Protein AF-A0A6L6B7P0-F1 (afdb_monomer)

Foldseek 3Di:
DDDPDDDDDDDDCPDPVVVVVVVLVVCLLVLNQPSVHDVRSVVSNVPSVVNCCVPVVVVCVVVVVVVCVVCVVDPDDDD

Secondary stru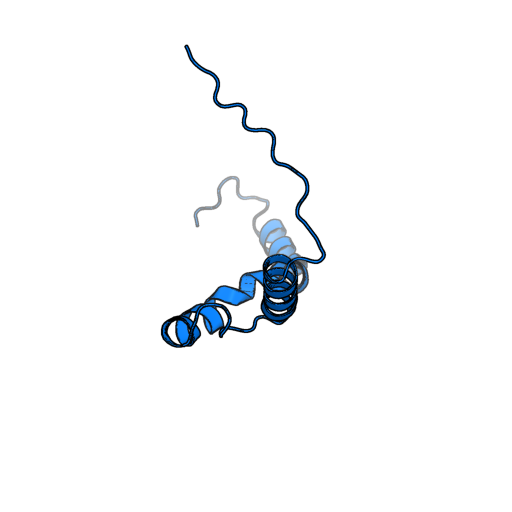cture (DSSP, 8-state):
--------PPP-TTSHHHHHHHHHHHHHHTT-GGGG-GGGHHHHHHHGGGSSHHHHGGGGHHHHHHHHHHTTT-S----

Nearest PDB structures (foldseek):
  6ole-assembly1_i  TM=2.629E-01  e=7.450E+00  Homo sapiens

Mean predicted aligned error: 7.83 Å

Solvent-accessible surface area (backbone atoms only — not comparable to full-atom values): 5080 Å² total; per-residue (Å²): 141,84,86,89,80,79,81,83,70,84,80,61,77,86,37,71,66,43,5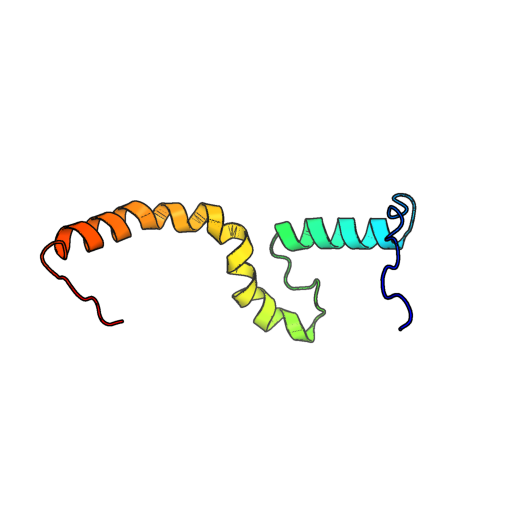2,51,52,52,52,50,48,59,39,49,76,69,53,48,28,59,83,76,35,78,90,38,27,74,58,33,62,64,62,44,60,66,75,58,32,85,63,58,54,58,76,46,46,66,60,53,51,53,52,50,63,74,47,64,90,54,93,74,84,88,132

Sequence (79 aa):
MSSFASKVSPADRQSTLYARITDAHHRLAKKDPTIWGADAVAEATIRLNWIDLPEKSRELLPAVDALAAKHRDKKYVVL

pLDDT: mean 89.82, std 12.0, range [40.59, 97.5]

Structure (mmCIF, N/CA/C/O backbone):
data_AF-A0A6L6B7P0-F1
#
_entry.id   AF-A0A6L6B7P0-F1
#
loop_
_atom_site.group_PDB
_atom_site.id
_atom_site.type_symbol
_atom_site.label_atom_id
_atom_site.label_alt_id
_atom_site.label_comp_id
_atom_site.label_asym_id
_atom_site.label_entity_id
_atom_site.label_seq_id
_atom_site.pdbx_PDB_ins_code
_atom_site.Cartn_x
_atom_site.Cartn_y
_atom_site.Cartn_z
_atom_site.occupancy
_atom_site.B_iso_or_equiv
_atom_site.auth_seq_id
_atom_site.auth_comp_id
_atom_site.auth_asym_id
_atom_site.auth_atom_id
_atom_site.pdbx_PDB_model_num
ATOM 1 N N . MET A 1 1 ? 40.926 0.203 14.899 1.00 48.16 1 MET A N 1
ATOM 2 C CA . MET A 1 1 ? 39.937 1.262 14.593 1.00 48.16 1 MET A CA 1
ATOM 3 C C . MET A 1 1 ? 40.149 1.715 13.154 1.00 48.16 1 MET A C 1
ATOM 5 O O . MET A 1 1 ? 41.104 2.433 12.897 1.00 48.16 1 MET A O 1
ATOM 9 N N . SER A 1 2 ?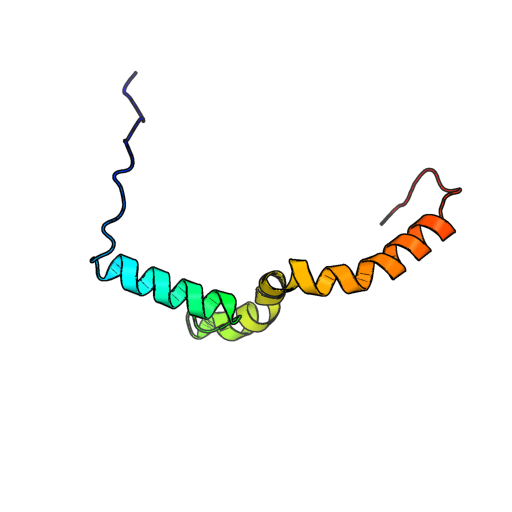 39.340 1.254 12.199 1.00 40.59 2 SER A N 1
ATOM 10 C CA . SER A 1 2 ? 39.370 1.782 10.826 1.00 40.59 2 SER A CA 1
ATOM 11 C C . SER A 1 2 ? 37.957 1.924 10.274 1.00 40.59 2 SER A C 1
ATOM 13 O O . SER A 1 2 ? 37.062 1.155 10.609 1.00 40.59 2 SER A O 1
ATOM 15 N N . SER A 1 3 ? 37.794 3.020 9.544 1.00 54.12 3 SER A N 1
ATOM 16 C CA . SER A 1 3 ? 36.582 3.808 9.329 1.00 54.12 3 SER A CA 1
ATOM 17 C C . SER A 1 3 ? 35.583 3.159 8.363 1.00 54.12 3 SER A C 1
ATOM 19 O O . SER A 1 3 ? 35.952 2.799 7.251 1.00 54.12 3 SER A O 1
ATOM 21 N N . PHE A 1 4 ? 34.309 3.086 8.767 1.00 57.12 4 PHE A N 1
ATOM 22 C CA . PHE A 1 4 ? 33.162 2.632 7.960 1.00 57.12 4 PHE A CA 1
ATOM 23 C C . PHE A 1 4 ? 32.303 3.800 7.439 1.00 57.12 4 PHE A C 1
ATOM 25 O O . PHE A 1 4 ? 31.085 3.697 7.340 1.00 57.12 4 PHE A O 1
ATOM 32 N N . ALA A 1 5 ? 32.904 4.941 7.105 1.00 58.22 5 ALA A N 1
ATOM 33 C CA . ALA A 1 5 ? 32.171 6.036 6.470 1.00 58.22 5 ALA A CA 1
ATOM 34 C C . ALA A 1 5 ? 32.478 6.084 4.964 1.00 58.22 5 ALA A C 1
ATOM 36 O O . ALA A 1 5 ? 33.268 6.911 4.511 1.00 58.22 5 ALA A O 1
ATOM 37 N N . SER A 1 6 ? 31.862 5.191 4.180 1.00 59.91 6 SER A N 1
ATOM 38 C CA . SER A 1 6 ? 31.838 5.339 2.718 1.00 59.91 6 SER A CA 1
ATOM 39 C C . SER A 1 6 ? 30.841 6.440 2.350 1.00 5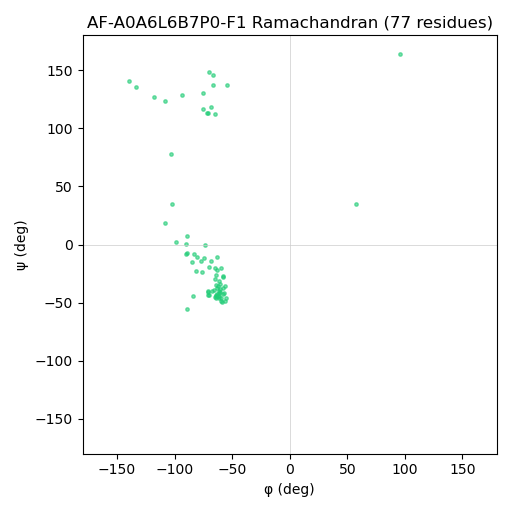9.91 6 SER A C 1
ATOM 41 O O . SER A 1 6 ? 29.650 6.331 2.647 1.00 59.91 6 SER A O 1
ATOM 43 N N . LYS A 1 7 ? 31.320 7.529 1.739 1.00 66.88 7 LYS A N 1
ATOM 44 C CA . LYS A 1 7 ? 30.454 8.574 1.178 1.00 66.88 7 LYS A CA 1
ATOM 45 C C . LYS A 1 7 ? 29.712 7.991 -0.027 1.00 66.88 7 LYS A C 1
ATOM 47 O O . LYS A 1 7 ? 30.346 7.619 -1.009 1.00 66.88 7 LYS A O 1
ATOM 52 N N . VAL A 1 8 ? 28.382 7.939 0.032 1.00 75.75 8 VAL A N 1
ATOM 53 C CA . VAL A 1 8 ? 27.554 7.571 -1.126 1.00 75.75 8 VAL A CA 1
ATOM 54 C C . VAL A 1 8 ? 27.609 8.713 -2.140 1.00 75.75 8 VAL A C 1
ATOM 56 O O . VAL A 1 8 ? 27.142 9.819 -1.864 1.00 75.75 8 VAL A O 1
ATOM 59 N N . SER A 1 9 ? 28.209 8.465 -3.302 1.00 77.75 9 SER A N 1
ATOM 60 C CA . SER A 1 9 ? 28.193 9.405 -4.424 1.00 77.75 9 SER A CA 1
ATOM 61 C C . SER A 1 9 ? 26.789 9.493 -5.040 1.00 77.75 9 SER A C 1
ATOM 63 O O . SER A 1 9 ? 26.069 8.490 -5.047 1.00 77.75 9 SER A O 1
ATOM 65 N N . PRO A 1 10 ? 26.384 10.660 -5.579 1.00 79.94 10 PRO A N 1
ATOM 66 C CA . PRO A 1 10 ? 25.124 10.788 -6.303 1.00 79.94 10 PRO A CA 1
ATOM 67 C C . PRO A 1 10 ? 25.029 9.767 -7.443 1.00 79.94 10 PRO A C 1
ATOM 69 O O . PRO A 1 10 ? 25.998 9.557 -8.171 1.00 79.94 10 PRO A O 1
ATOM 72 N N . ALA A 1 11 ? 23.859 9.146 -7.599 1.00 83.31 11 ALA A N 1
ATOM 73 C CA . ALA A 1 11 ? 23.622 8.182 -8.666 1.00 83.31 11 ALA A CA 1
ATOM 74 C C . ALA A 1 11 ? 23.652 8.861 -10.045 1.00 83.31 11 ALA A C 1
ATOM 76 O O . ALA A 1 11 ? 23.061 9.928 -10.238 1.00 83.31 11 ALA A O 1
ATOM 77 N N . ASP A 1 12 ? 24.295 8.213 -11.013 1.00 88.88 12 ASP A N 1
ATOM 78 C CA . ASP A 1 12 ? 24.276 8.650 -12.405 1.00 88.88 12 ASP A CA 1
ATOM 79 C C . ASP A 1 12 ? 22.901 8.382 -13.034 1.00 88.88 12 ASP A C 1
ATOM 81 O O . ASP A 1 12 ? 22.494 7.232 -13.233 1.00 88.88 12 ASP A O 1
ATOM 85 N N . ARG A 1 13 ? 22.192 9.464 -13.366 1.00 87.56 13 ARG A N 1
ATOM 86 C CA . ARG A 1 13 ? 20.839 9.427 -13.939 1.00 87.56 13 ARG A CA 1
ATOM 87 C C . ARG A 1 13 ? 20.807 9.055 -15.420 1.00 87.56 13 ARG A C 1
ATOM 89 O O . ARG A 1 13 ? 19.735 8.736 -15.923 1.00 87.56 13 ARG A O 1
ATOM 96 N N . GLN A 1 14 ? 21.946 9.093 -16.111 1.00 91.88 14 GLN A N 1
ATOM 97 C CA . GLN A 1 14 ? 22.057 8.651 -17.505 1.00 91.88 14 GLN A CA 1
ATOM 98 C C . GLN A 1 14 ? 22.403 7.161 -17.612 1.00 91.88 14 GLN A C 1
ATOM 100 O O . GLN A 1 14 ? 22.365 6.590 -18.702 1.00 91.88 14 GLN A O 1
ATOM 105 N N . SER A 1 15 ? 22.707 6.513 -16.485 1.00 94.19 15 SER A N 1
ATOM 106 C CA . SER A 1 15 ? 23.042 5.097 -16.466 1.00 94.19 15 SER A CA 1
ATOM 107 C C . SER A 1 15 ? 21.847 4.214 -16.841 1.00 94.19 15 SER A C 1
ATOM 109 O O . SER A 1 15 ? 20.693 4.459 -16.478 1.00 94.19 15 SER A O 1
ATOM 111 N N . THR A 1 16 ? 22.142 3.105 -17.517 1.00 94.56 16 THR A N 1
ATOM 112 C CA . THR A 1 16 ? 21.149 2.074 -17.853 1.00 94.56 16 THR A CA 1
ATOM 113 C C . THR A 1 16 ? 20.522 1.450 -16.604 1.00 94.56 16 THR A C 1
ATOM 115 O O . THR A 1 16 ? 19.348 1.086 -16.616 1.00 94.56 16 THR A O 1
ATOM 118 N N . LEU A 1 17 ? 21.276 1.357 -15.504 1.00 92.38 17 LEU A N 1
ATOM 119 C CA . LEU A 1 17 ? 20.766 0.891 -14.217 1.00 92.38 17 LEU A CA 1
ATOM 120 C C . LEU A 1 17 ? 19.705 1.843 -13.658 1.00 92.38 17 LEU A C 1
ATOM 122 O O . LEU A 1 17 ? 18.647 1.381 -13.231 1.00 92.38 17 LEU A O 1
ATOM 126 N N . TYR A 1 18 ? 19.964 3.153 -13.691 1.00 92.94 18 TYR A N 1
ATOM 127 C CA . TYR A 1 18 ? 19.001 4.150 -13.230 1.00 92.94 18 TYR A CA 1
ATOM 128 C C . TYR A 1 18 ? 17.703 4.066 -14.036 1.00 92.94 18 TYR A C 1
ATOM 130 O O . TYR A 1 18 ? 16.630 3.963 -13.446 1.00 92.94 18 TYR A O 1
ATOM 138 N N . ALA A 1 19 ? 17.803 3.968 -15.366 1.00 94.44 19 ALA A N 1
ATOM 139 C CA . ALA A 1 19 ? 16.642 3.790 -16.237 1.00 94.44 19 ALA A CA 1
ATOM 140 C C . ALA A 1 19 ? 15.814 2.536 -15.884 1.00 94.44 19 ALA A C 1
ATOM 142 O O . ALA A 1 19 ? 14.586 2.601 -15.824 1.00 94.44 19 ALA A O 1
ATOM 143 N N . ARG A 1 20 ? 16.468 1.404 -15.585 1.00 93.56 20 ARG A N 1
ATOM 144 C CA . ARG A 1 20 ? 15.784 0.162 -15.173 1.00 93.56 20 ARG A CA 1
ATOM 145 C C . ARG A 1 20 ? 15.075 0.291 -13.826 1.00 93.56 20 ARG A C 1
ATOM 147 O O . ARG A 1 20 ? 13.979 -0.238 -13.670 1.00 93.56 20 ARG A O 1
ATOM 154 N N . ILE A 1 21 ? 15.681 0.978 -12.857 1.00 92.38 21 ILE A N 1
ATOM 155 C CA . ILE A 1 21 ? 15.057 1.224 -11.548 1.00 92.38 21 ILE A CA 1
ATOM 156 C C . ILE A 1 21 ? 13.849 2.154 -11.703 1.00 92.38 21 ILE A C 1
ATOM 158 O O . ILE A 1 21 ? 12.815 1.913 -11.083 1.00 92.38 21 ILE A O 1
ATOM 162 N N . THR A 1 22 ? 13.945 3.179 -12.554 1.00 94.81 22 THR A N 1
ATOM 163 C CA . THR A 1 22 ? 12.818 4.068 -12.866 1.00 94.81 22 THR A CA 1
ATOM 164 C C . THR A 1 22 ? 11.651 3.305 -13.496 1.00 94.81 22 THR A C 1
ATOM 166 O O . THR A 1 22 ? 10.518 3.459 -13.041 1.00 94.81 22 THR A O 1
ATOM 169 N N . ASP A 1 23 ? 11.904 2.434 -14.478 1.00 95.31 23 ASP A N 1
ATOM 170 C CA . ASP A 1 23 ? 10.862 1.574 -15.062 1.00 95.31 23 ASP A CA 1
ATOM 171 C C . ASP A 1 23 ? 10.209 0.664 -14.007 1.00 95.31 23 ASP A C 1
ATOM 173 O O . ASP A 1 23 ? 8.985 0.657 -13.850 1.00 95.31 23 ASP A O 1
ATOM 177 N N . ALA A 1 24 ? 11.025 -0.039 -13.214 1.00 93.69 24 ALA A N 1
ATOM 178 C CA . ALA A 1 24 ? 10.533 -0.902 -12.144 1.00 93.69 24 ALA A CA 1
ATOM 179 C C . ALA A 1 24 ? 9.681 -0.128 -11.126 1.00 93.69 24 ALA A C 1
ATOM 181 O O . ALA A 1 24 ? 8.657 -0.636 -10.675 1.00 93.69 24 ALA A O 1
ATOM 182 N N . HIS A 1 25 ? 10.050 1.115 -10.805 1.00 94.12 25 HIS A N 1
ATOM 183 C CA . HIS A 1 25 ? 9.275 1.981 -9.919 1.00 94.12 25 HIS A CA 1
ATOM 184 C C . HIS A 1 25 ? 7.897 2.329 -10.502 1.00 94.12 25 HIS A C 1
ATOM 186 O O . HIS A 1 25 ? 6.887 2.225 -9.804 1.00 94.12 25 HIS A O 1
ATOM 192 N N . HIS A 1 26 ? 7.821 2.680 -11.790 1.00 96.19 26 HIS A N 1
ATOM 193 C CA . HIS A 1 26 ? 6.541 2.948 -12.453 1.00 96.19 26 HIS A CA 1
ATOM 194 C C . HIS A 1 26 ? 5.633 1.716 -12.504 1.00 96.19 26 HIS A C 1
ATOM 196 O O . HIS A 1 26 ? 4.417 1.834 -12.345 1.00 96.19 26 HIS A O 1
ATOM 202 N N . ARG A 1 27 ? 6.210 0.532 -12.716 1.00 96.69 27 ARG A N 1
ATOM 203 C CA . ARG A 1 27 ? 5.478 -0.742 -12.730 1.00 96.69 27 ARG A CA 1
ATOM 204 C C . ARG A 1 27 ? 5.017 -1.146 -11.330 1.00 96.69 27 ARG A C 1
ATOM 206 O O . ARG A 1 27 ? 3.861 -1.530 -11.159 1.00 96.69 27 ARG A O 1
ATOM 213 N N . LEU A 1 28 ? 5.869 -0.952 -10.323 1.00 95.50 28 LEU A N 1
ATOM 214 C CA . LEU A 1 28 ? 5.535 -1.141 -8.913 1.00 95.50 28 LEU A CA 1
ATOM 215 C C . LEU A 1 28 ? 4.329 -0.287 -8.515 1.00 95.50 28 LEU A C 1
ATOM 217 O O . LEU A 1 28 ? 3.375 -0.817 -7.960 1.00 95.50 28 LEU A O 1
ATOM 221 N N . ALA A 1 29 ? 4.320 1.002 -8.866 1.00 94.75 29 ALA A N 1
ATOM 222 C CA . ALA A 1 29 ? 3.199 1.897 -8.568 1.00 94.75 29 ALA A CA 1
ATOM 223 C C . ALA A 1 29 ? 1.860 1.419 -9.169 1.00 94.75 29 ALA A C 1
ATOM 225 O O . ALA A 1 29 ? 0.799 1.691 -8.616 1.00 94.75 29 ALA A O 1
ATOM 226 N N . LYS A 1 30 ? 1.902 0.662 -10.273 1.00 95.62 30 LYS A N 1
ATOM 227 C CA . LYS A 1 30 ? 0.729 0.040 -10.914 1.00 95.62 30 LYS A CA 1
ATOM 228 C C . LYS A 1 30 ? 0.400 -1.354 -10.369 1.00 95.62 30 LYS A C 1
ATOM 230 O O . LYS A 1 30 ? -0.462 -2.027 -10.928 1.00 95.62 30 LYS A O 1
ATOM 235 N N . LYS A 1 31 ? 1.075 -1.788 -9.300 1.00 95.75 31 LYS A N 1
ATOM 236 C CA . LYS A 1 31 ? 0.948 -3.122 -8.695 1.00 95.75 31 LYS A CA 1
ATOM 237 C C . LYS A 1 31 ? 1.244 -4.251 -9.687 1.00 95.75 31 LYS A C 1
ATOM 239 O O . LYS A 1 31 ? 0.627 -5.307 -9.605 1.00 95.75 31 LYS A O 1
ATOM 244 N N . ASP A 1 32 ? 2.180 -4.041 -10.616 1.00 96.62 32 ASP A N 1
ATOM 245 C CA . ASP A 1 32 ? 2.608 -5.081 -11.556 1.00 96.62 32 ASP A CA 1
ATOM 246 C C . ASP A 1 32 ? 3.293 -6.240 -10.795 1.00 96.62 32 ASP A C 1
ATOM 248 O O . ASP A 1 32 ? 4.390 -6.052 -10.258 1.00 96.62 32 ASP A O 1
ATOM 252 N N . PRO A 1 33 ? 2.690 -7.446 -10.745 1.00 96.19 33 PRO A N 1
ATOM 253 C CA . PRO A 1 33 ? 3.234 -8.568 -9.986 1.00 96.19 33 PRO A CA 1
ATOM 254 C C . PRO A 1 33 ? 4.454 -9.211 -10.653 1.00 96.19 33 PRO A C 1
ATOM 256 O O . PRO A 1 33 ? 5.151 -10.006 -10.028 1.00 96.19 33 PRO A O 1
ATOM 259 N N . THR A 1 34 ? 4.739 -8.875 -11.913 1.00 95.50 34 THR A N 1
ATOM 260 C CA . THR A 1 34 ? 5.793 -9.523 -12.704 1.00 95.50 34 THR A CA 1
ATOM 261 C C . THR A 1 34 ? 7.188 -8.955 -12.447 1.00 95.50 34 THR A C 1
ATOM 263 O O . THR A 1 34 ? 8.176 -9.536 -12.899 1.00 95.50 34 THR A O 1
ATOM 266 N N . ILE A 1 35 ? 7.313 -7.851 -11.699 1.00 94.19 35 ILE A N 1
ATOM 267 C CA . ILE A 1 35 ? 8.611 -7.191 -11.471 1.00 94.19 35 ILE A CA 1
ATOM 268 C C . ILE A 1 35 ? 9.580 -8.019 -10.605 1.00 94.19 35 ILE A C 1
ATOM 270 O O . ILE A 1 35 ? 10.773 -7.728 -10.592 1.00 94.19 35 ILE A O 1
ATOM 274 N N . TRP A 1 36 ? 9.088 -9.065 -9.930 1.00 91.94 36 TRP A N 1
ATOM 275 C CA . TRP A 1 36 ? 9.888 -10.030 -9.159 1.00 91.94 36 TRP A CA 1
ATOM 276 C C . TRP A 1 36 ? 10.175 -11.344 -9.903 1.00 91.94 36 TRP A C 1
ATOM 278 O O . TRP A 1 36 ? 10.825 -12.224 -9.345 1.00 91.94 36 TRP A O 1
ATOM 288 N N . GLY A 1 37 ? 9.726 -11.481 -11.154 1.00 93.81 37 GLY A N 1
ATOM 289 C CA . GLY A 1 37 ? 9.841 -12.715 -11.935 1.00 93.81 37 GLY A CA 1
ATOM 290 C C . GLY A 1 37 ? 8.591 -13.597 -11.873 1.00 93.81 37 GLY A C 1
ATOM 291 O O . GLY A 1 37 ? 7.715 -13.409 -11.031 1.00 93.81 37 GLY A O 1
ATOM 292 N N . ALA A 1 38 ? 8.501 -14.552 -12.805 1.00 95.44 38 ALA A N 1
ATOM 293 C CA . ALA A 1 38 ? 7.302 -15.365 -13.033 1.00 95.44 38 ALA A CA 1
ATOM 294 C C . ALA A 1 38 ? 6.888 -16.189 -11.802 1.00 95.44 38 ALA A C 1
ATOM 296 O O . ALA A 1 38 ? 5.707 -16.224 -11.459 1.00 95.44 38 ALA A O 1
ATOM 297 N N . ASP A 1 39 ? 7.860 -16.770 -11.098 1.00 97.19 39 ASP A N 1
ATOM 298 C CA . ASP A 1 39 ? 7.617 -17.624 -9.929 1.00 97.19 39 ASP A CA 1
ATOM 299 C C . ASP A 1 39 ? 6.973 -16.856 -8.760 1.00 97.19 39 ASP A C 1
ATOM 301 O O . ASP A 1 39 ? 6.243 -17.430 -7.956 1.00 97.19 39 ASP A O 1
ATOM 305 N N . ALA A 1 40 ? 7.194 -15.540 -8.683 1.00 96.12 40 ALA A N 1
ATOM 306 C CA . ALA A 1 40 ? 6.674 -14.685 -7.619 1.00 96.12 40 ALA A CA 1
ATOM 307 C C . ALA A 1 40 ? 5.296 -14.078 -7.934 1.00 96.12 40 ALA A C 1
ATOM 309 O O . ALA A 1 40 ? 4.689 -13.477 -7.048 1.00 96.12 40 ALA A O 1
ATOM 310 N N . VAL A 1 41 ? 4.778 -14.222 -9.162 1.00 96.56 41 VAL A N 1
ATOM 311 C CA . VAL A 1 41 ? 3.556 -13.528 -9.614 1.00 96.56 41 VAL A CA 1
ATOM 312 C C . VAL A 1 41 ? 2.354 -13.855 -8.731 1.00 96.56 41 VAL A C 1
ATOM 314 O O . VAL A 1 41 ? 1.593 -12.950 -8.377 1.00 96.56 41 VAL A O 1
ATOM 317 N N . ALA A 1 42 ? 2.190 -15.122 -8.345 1.00 96.44 42 ALA A N 1
ATOM 318 C CA . ALA A 1 42 ? 1.078 -15.553 -7.501 1.00 96.44 42 ALA A CA 1
ATOM 319 C C . ALA A 1 42 ? 1.084 -14.830 -6.143 1.00 96.44 42 ALA A C 1
ATOM 321 O O . ALA A 1 42 ? 0.073 -14.257 -5.736 1.00 96.44 42 ALA A O 1
ATOM 322 N N . GLU A 1 43 ? 2.237 -14.781 -5.471 1.00 95.81 43 GLU A N 1
ATOM 323 C CA . GLU A 1 43 ? 2.364 -14.078 -4.194 1.00 95.81 43 GLU A CA 1
ATOM 324 C C . GLU A 1 43 ? 2.299 -12.558 -4.352 1.00 95.81 43 GLU A C 1
ATOM 326 O O . GLU A 1 43 ? 1.614 -11.884 -3.581 1.00 95.81 43 GLU A O 1
ATOM 331 N N . ALA A 1 44 ? 2.980 -12.001 -5.353 1.00 95.62 44 ALA A N 1
ATOM 332 C CA . ALA A 1 44 ? 3.016 -10.566 -5.601 1.00 95.62 44 ALA A CA 1
ATOM 333 C C . ALA A 1 44 ? 1.613 -10.008 -5.888 1.00 95.62 44 ALA A C 1
ATOM 335 O O . ALA A 1 44 ? 1.249 -8.962 -5.355 1.00 95.62 44 ALA A O 1
ATOM 336 N N . THR A 1 45 ? 0.774 -10.745 -6.620 1.00 94.19 45 THR A N 1
ATOM 337 C CA . THR A 1 45 ? -0.622 -10.349 -6.888 1.00 94.19 45 THR A CA 1
ATOM 338 C C . THR A 1 45 ? -1.414 -10.107 -5.596 1.00 94.19 45 THR A C 1
ATOM 340 O O . THR A 1 45 ? -2.229 -9.190 -5.526 1.00 94.19 45 THR A O 1
ATOM 343 N N . ILE A 1 46 ? -1.143 -10.884 -4.544 1.00 94.19 46 ILE A N 1
ATOM 344 C CA . ILE A 1 46 ? -1.801 -10.751 -3.237 1.00 94.19 46 ILE A CA 1
ATOM 345 C C . ILE A 1 46 ? -1.115 -9.670 -2.394 1.00 94.19 46 ILE A C 1
ATOM 347 O O . ILE A 1 46 ? -1.772 -8.842 -1.757 1.00 94.19 46 ILE A O 1
ATOM 351 N N . ARG A 1 47 ? 0.221 -9.673 -2.373 1.00 94.06 47 ARG A N 1
ATOM 352 C CA . ARG A 1 47 ? 1.020 -8.854 -1.456 1.00 94.06 47 ARG A CA 1
ATOM 353 C C . ARG A 1 47 ? 1.083 -7.386 -1.858 1.00 94.06 47 ARG A C 1
ATOM 355 O O . ARG A 1 47 ? 1.258 -6.560 -0.976 1.00 94.06 47 ARG A O 1
ATOM 362 N N . LEU A 1 48 ? 0.886 -7.020 -3.126 1.0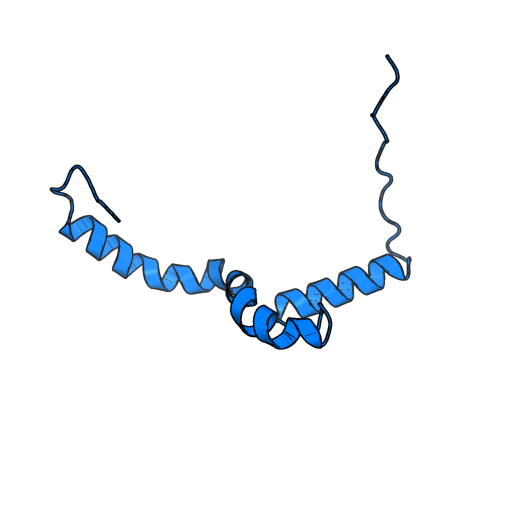0 95.75 48 LEU A N 1
ATOM 363 C CA . LEU A 1 48 ? 1.002 -5.621 -3.575 1.00 95.75 48 LEU A CA 1
ATOM 364 C C . LEU A 1 48 ? -0.145 -4.703 -3.146 1.00 95.75 48 LEU A C 1
ATOM 366 O O . LEU A 1 48 ? -0.116 -3.508 -3.429 1.00 95.75 48 LEU A O 1
ATOM 370 N N . ASN A 1 49 ? -1.142 -5.223 -2.432 1.00 93.25 49 ASN A N 1
ATOM 371 C CA . ASN A 1 49 ? -2.247 -4.430 -1.892 1.00 93.25 49 ASN A CA 1
ATOM 372 C C . ASN A 1 49 ? -1.827 -3.372 -0.858 1.00 93.25 49 ASN A C 1
ATOM 374 O O . ASN A 1 49 ? -2.627 -2.505 -0.530 1.00 93.25 49 ASN A O 1
ATOM 378 N N . TRP A 1 50 ? -0.585 -3.389 -0.362 1.00 94.38 50 TRP A N 1
ATOM 379 C CA . TRP A 1 50 ? -0.085 -2.296 0.479 1.00 94.38 50 TRP A CA 1
ATOM 380 C C . TRP A 1 50 ? 0.150 -0.989 -0.302 1.00 94.38 50 TRP A C 1
ATOM 382 O O . TRP A 1 50 ? 0.201 0.071 0.314 1.00 94.38 50 TRP A O 1
ATOM 392 N N . ILE A 1 51 ? 0.272 -1.037 -1.635 1.00 95.44 51 ILE A N 1
ATOM 393 C CA . ILE A 1 51 ? 0.620 0.129 -2.469 1.00 95.44 51 ILE A CA 1
ATOM 394 C C . ILE A 1 51 ? -0.514 1.155 -2.522 1.00 95.44 51 ILE A C 1
ATOM 396 O O . ILE A 1 51 ? -0.270 2.347 -2.374 1.00 95.44 51 ILE A O 1
ATOM 400 N N . ASP A 1 52 ? -1.754 0.699 -2.689 1.00 93.62 52 ASP A N 1
ATOM 401 C CA . ASP A 1 52 ? -2.960 1.537 -2.692 1.00 93.62 52 ASP A CA 1
ATOM 402 C C . ASP A 1 52 ? -3.576 1.698 -1.290 1.00 93.62 52 ASP A C 1
ATOM 404 O O . ASP A 1 52 ? -4.582 2.389 -1.118 1.00 93.62 52 ASP A O 1
ATOM 408 N N . LEU A 1 53 ? -2.970 1.095 -0.262 1.00 94.31 53 LEU A N 1
ATOM 409 C CA . LEU A 1 53 ? -3.484 1.118 1.105 1.00 94.31 53 LEU A CA 1
ATOM 410 C C . LEU A 1 53 ? -3.575 2.527 1.716 1.00 94.31 53 LEU A C 1
ATOM 412 O O . LEU A 1 53 ? -4.586 2.783 2.372 1.00 94.31 53 LEU A O 1
ATOM 416 N N . PRO A 1 54 ? -2.618 3.463 1.527 1.00 93.38 54 PRO A N 1
ATOM 417 C CA . PRO A 1 54 ? -2.732 4.813 2.091 1.00 93.38 54 PRO A CA 1
ATOM 418 C C . PRO A 1 54 ? -3.994 5.568 1.651 1.00 93.38 54 PRO A C 1
ATOM 420 O O . PRO A 1 54 ? -4.494 6.419 2.386 1.00 93.38 54 PRO A O 1
ATOM 423 N N . GLU A 1 55 ? -4.515 5.247 0.466 1.00 94.31 55 GLU A N 1
ATOM 424 C CA . GLU A 1 55 ? -5.751 5.814 -0.069 1.00 94.31 55 GLU A CA 1
ATOM 425 C C . GLU A 1 55 ? -6.957 4.977 0.363 1.00 94.31 55 GLU A C 1
ATOM 427 O O . GLU A 1 55 ? -7.854 5.495 1.027 1.00 94.31 55 GLU A O 1
ATOM 432 N N . LYS A 1 56 ? -6.945 3.668 0.079 1.00 93.19 56 LYS A N 1
ATOM 433 C CA . LYS A 1 56 ?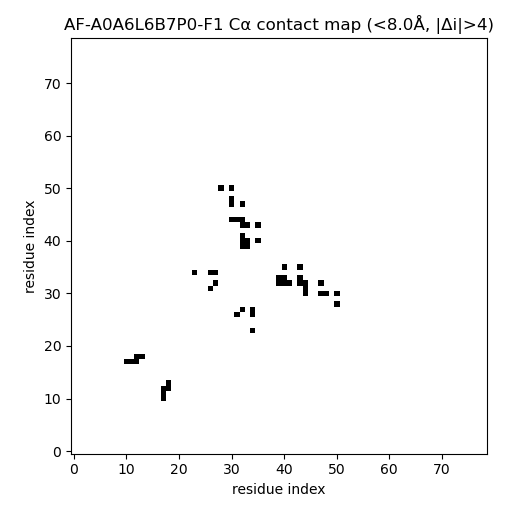 -8.082 2.773 0.349 1.00 93.19 56 LYS A CA 1
ATOM 434 C C . LYS A 1 56 ? -8.413 2.612 1.825 1.00 93.19 56 LYS A C 1
ATOM 436 O O . LYS A 1 56 ? -9.578 2.507 2.188 1.00 93.19 56 LYS A O 1
ATOM 441 N N . SER A 1 57 ? -7.413 2.619 2.705 1.00 95.31 57 SER A N 1
ATOM 442 C CA . SER A 1 57 ? -7.652 2.491 4.149 1.00 95.31 57 SER A CA 1
ATOM 443 C C . SER A 1 57 ? -8.434 3.670 4.734 1.00 95.31 57 SER A C 1
ATOM 445 O O . SER A 1 57 ? -9.059 3.513 5.780 1.00 95.31 57 SER A O 1
ATOM 447 N N . ARG A 1 58 ? -8.466 4.834 4.065 1.00 96.31 58 ARG A N 1
ATOM 448 C CA . ARG A 1 58 ? -9.239 5.993 4.539 1.00 96.31 58 ARG A CA 1
ATOM 449 C C . ARG A 1 58 ? -10.739 5.739 4.547 1.00 96.31 58 ARG A C 1
ATOM 451 O O . ARG A 1 58 ? -11.436 6.278 5.400 1.00 96.31 58 ARG A O 1
ATOM 458 N N . GLU A 1 59 ? -11.220 4.883 3.652 1.00 95.88 59 GLU A N 1
ATOM 459 C CA . GLU A 1 59 ? -12.623 4.460 3.611 1.00 95.88 59 GLU A CA 1
ATOM 460 C C . GLU A 1 59 ? -13.034 3.702 4.885 1.00 95.88 59 GLU A C 1
ATOM 462 O O . GLU A 1 59 ? -14.212 3.666 5.230 1.00 95.88 59 GLU A O 1
ATOM 467 N N . LEU A 1 60 ? -12.069 3.139 5.625 1.00 95.69 60 LEU A N 1
ATOM 468 C CA . LEU A 1 60 ? -12.311 2.420 6.876 1.00 95.69 60 LEU A CA 1
ATOM 469 C C . LEU A 1 60 ? -12.388 3.342 8.098 1.00 95.69 60 LEU A C 1
ATOM 471 O O . LEU A 1 60 ? -12.868 2.899 9.141 1.00 95.69 60 LEU A O 1
ATOM 475 N N . LEU A 1 61 ? -11.949 4.604 7.996 1.00 96.44 61 LEU A N 1
ATOM 476 C CA . LEU A 1 61 ? -11.912 5.526 9.138 1.00 96.44 61 LEU A CA 1
ATOM 477 C C . LEU A 1 61 ? -13.277 5.675 9.826 1.00 96.44 61 LEU A C 1
ATOM 479 O O . LEU A 1 61 ? -13.320 5.495 11.040 1.00 96.44 61 LEU A O 1
ATOM 483 N N . PRO A 1 62 ? -14.409 5.860 9.111 1.00 97.50 62 PRO A N 1
ATOM 484 C CA . PRO A 1 62 ? -15.711 5.969 9.768 1.00 97.50 62 PRO A CA 1
ATOM 485 C C . PRO A 1 62 ? -16.109 4.702 10.539 1.00 97.50 62 PRO A C 1
ATOM 487 O O . PRO A 1 62 ? -16.725 4.785 11.600 1.00 97.50 62 PRO A O 1
ATOM 490 N N . ALA A 1 63 ? -15.756 3.520 10.024 1.00 96.31 63 ALA A N 1
ATOM 491 C CA . ALA A 1 63 ? -16.049 2.251 10.687 1.00 96.31 63 ALA A CA 1
ATOM 492 C C . ALA A 1 63 ? -15.185 2.057 11.942 1.00 96.31 63 ALA A C 1
ATOM 494 O O . ALA A 1 63 ? -15.685 1.605 12.974 1.00 96.31 63 ALA A O 1
ATOM 495 N N . VAL A 1 64 ? -13.906 2.438 11.868 1.00 95.38 64 VAL A N 1
ATOM 496 C CA . VAL A 1 64 ? -12.986 2.432 13.014 1.00 95.38 64 VAL A CA 1
ATOM 497 C C . VAL A 1 64 ? -13.449 3.429 14.079 1.00 95.38 64 VAL A C 1
ATOM 499 O O . VAL A 1 64 ? -13.505 3.066 15.253 1.00 95.38 64 VAL A O 1
ATOM 502 N N . ASP A 1 65 ? -13.866 4.633 13.686 1.00 96.81 65 ASP A N 1
ATOM 503 C CA . ASP A 1 65 ? -14.395 5.655 14.595 1.00 96.81 65 ASP A CA 1
ATOM 504 C C . ASP A 1 65 ? -15.678 5.187 15.289 1.00 96.81 65 ASP A C 1
ATOM 506 O O . ASP A 1 65 ? -15.819 5.316 16.507 1.00 96.81 65 ASP A O 1
ATOM 510 N N . ALA A 1 66 ? -16.603 4.582 14.538 1.00 96.81 66 ALA A N 1
ATOM 511 C CA . ALA A 1 66 ? -17.828 4.018 15.096 1.00 96.81 66 ALA A CA 1
ATOM 512 C C . ALA A 1 66 ? -17.530 2.901 16.110 1.00 96.81 66 ALA A C 1
ATOM 514 O O . ALA A 1 66 ? -18.146 2.846 17.179 1.00 96.81 66 ALA A O 1
ATOM 515 N N . LEU A 1 67 ? -16.563 2.029 15.805 1.00 94.75 67 LEU A N 1
ATOM 516 C CA . LEU A 1 67 ? -16.129 0.971 16.713 1.00 94.75 67 LEU A CA 1
ATOM 517 C C . LEU A 1 67 ? -15.487 1.551 17.983 1.00 94.75 67 LEU A C 1
ATOM 519 O O . LEU A 1 67 ? -15.832 1.134 19.090 1.00 94.75 67 LEU A O 1
ATOM 523 N N . ALA A 1 68 ? -14.608 2.543 17.839 1.00 93.31 68 ALA A N 1
ATOM 524 C CA . ALA A 1 68 ? -13.968 3.223 18.960 1.00 93.31 68 ALA A CA 1
ATOM 525 C C . ALA A 1 68 ? -14.999 3.921 19.865 1.00 93.31 68 ALA A C 1
ATOM 527 O O . ALA A 1 68 ? -14.953 3.776 21.087 1.00 93.31 68 ALA A O 1
ATOM 528 N N . ALA A 1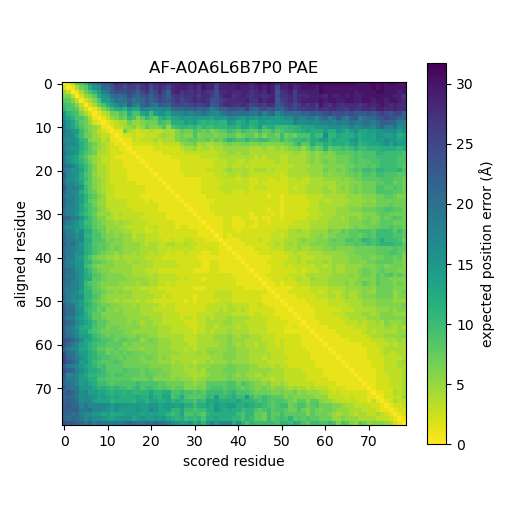 69 ? -15.983 4.613 19.281 1.00 95.69 69 ALA A N 1
ATOM 529 C CA . ALA A 1 69 ? -17.060 5.261 20.023 1.00 95.69 69 ALA A CA 1
ATOM 530 C C . ALA A 1 69 ? -17.933 4.250 20.783 1.00 95.69 69 ALA A C 1
ATOM 532 O O . ALA A 1 69 ? -18.261 4.477 21.950 1.00 95.69 69 ALA A O 1
ATOM 533 N N . LYS A 1 70 ? -18.268 3.116 20.150 1.00 94.81 70 LYS A N 1
ATOM 534 C CA . LYS A 1 70 ? -19.064 2.035 20.753 1.00 94.81 70 LYS A CA 1
ATOM 535 C C . LYS A 1 70 ? -18.404 1.435 21.994 1.00 94.81 70 LYS A C 1
ATOM 537 O O . LYS A 1 70 ? -19.109 1.033 22.913 1.00 94.81 70 LYS A O 1
ATOM 542 N N . HIS A 1 71 ? -17.076 1.367 22.017 1.00 94.69 71 HIS A N 1
ATOM 543 C CA . HIS A 1 71 ? -16.311 0.738 23.095 1.00 94.69 71 HIS A CA 1
ATOM 544 C C . HIS A 1 71 ? -15.568 1.745 23.979 1.00 94.69 71 HIS A C 1
ATOM 546 O O . HIS A 1 71 ? -14.663 1.364 24.719 1.00 94.69 71 HIS A O 1
ATOM 552 N N . ARG A 1 72 ? -15.958 3.027 23.948 1.00 93.25 72 ARG A N 1
ATOM 553 C CA . ARG A 1 72 ? -15.295 4.102 24.707 1.00 93.25 72 ARG A CA 1
ATOM 554 C C . ARG A 1 72 ? -15.294 3.904 26.227 1.00 93.25 72 ARG A C 1
ATOM 556 O O . ARG A 1 72 ? -14.516 4.549 26.919 1.00 93.25 72 ARG A O 1
ATOM 563 N N . ASP A 1 73 ? -16.189 3.067 26.750 1.00 95.75 73 ASP A N 1
ATOM 564 C CA . ASP A 1 73 ? -16.272 2.702 28.168 1.00 95.75 73 ASP A CA 1
ATOM 565 C C . ASP A 1 73 ? -15.246 1.626 28.568 1.00 95.75 73 ASP A C 1
ATOM 567 O O . ASP A 1 73 ? -15.062 1.349 29.755 1.00 95.75 73 ASP A O 1
ATOM 571 N N . LYS A 1 74 ? -14.571 0.999 27.597 1.00 93.56 74 LYS A N 1
ATOM 572 C CA . LYS A 1 74 ? -13.607 -0.077 27.831 1.00 93.56 74 LYS A CA 1
ATOM 573 C C . LYS A 1 74 ? -12.194 0.478 27.933 1.00 93.56 74 LYS A C 1
ATOM 575 O O . LYS A 1 74 ? -11.705 1.171 27.050 1.00 93.56 74 LYS A O 1
ATOM 580 N N . LYS A 1 75 ? -11.505 0.104 29.012 1.00 91.25 75 LYS A N 1
ATOM 581 C CA . LYS A 1 75 ? -10.095 0.453 29.243 1.00 91.25 75 LYS A CA 1
ATOM 582 C C . LYS A 1 75 ? -9.119 -0.461 28.4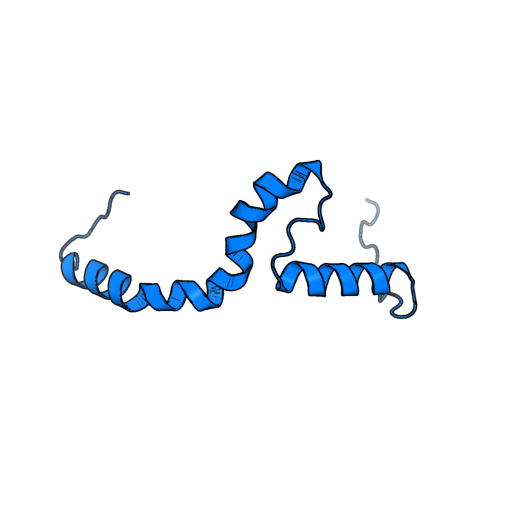93 1.00 91.25 75 LYS A C 1
ATOM 584 O O . LYS A 1 75 ? -7.982 -0.071 28.252 1.00 91.25 75 LYS A O 1
ATOM 589 N N . TYR A 1 76 ? -9.555 -1.669 28.145 1.00 91.25 76 TYR A N 1
ATOM 590 C CA . TYR A 1 76 ? -8.726 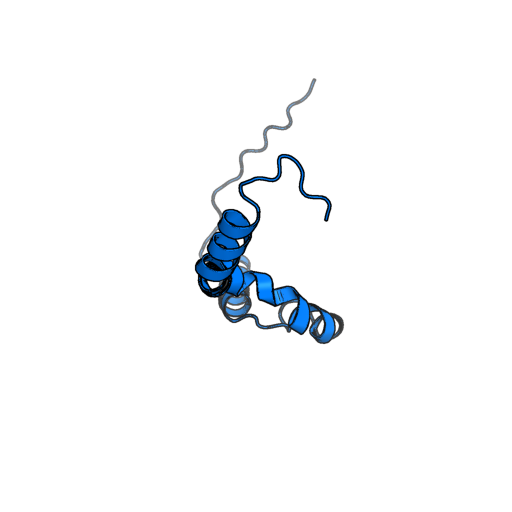-2.684 27.505 1.00 91.25 76 TYR A CA 1
ATOM 591 C C . TYR A 1 76 ? -9.472 -3.294 26.323 1.00 91.25 76 TYR A C 1
ATOM 593 O O . TYR A 1 76 ? -10.653 -3.625 26.435 1.00 91.25 76 TYR A O 1
ATOM 601 N N . VAL A 1 77 ? -8.757 -3.454 25.213 1.00 85.44 77 VAL A N 1
ATOM 602 C CA . VAL A 1 77 ? -9.195 -4.186 24.024 1.00 85.44 77 VAL A CA 1
ATOM 603 C C . VAL A 1 77 ? -8.216 -5.340 23.845 1.00 85.44 77 VAL A C 1
ATOM 605 O O . VAL A 1 77 ? -7.006 -5.120 23.850 1.00 85.44 77 VAL A O 1
ATOM 608 N N . VAL A 1 78 ? -8.736 -6.559 23.742 1.00 87.56 78 VAL A N 1
ATOM 609 C CA . VAL A 1 78 ? -7.951 -7.767 23.461 1.00 87.56 78 VAL A CA 1
ATOM 610 C C . VAL A 1 78 ? -8.290 -8.179 22.030 1.00 87.56 78 VAL A C 1
ATOM 612 O O . VAL A 1 78 ? -9.474 -8.304 21.714 1.00 87.56 78 VAL A O 1
ATOM 615 N N . LEU A 1 79 ? -7.263 -8.288 21.182 1.00 73.94 79 LEU A N 1
ATOM 616 C CA . LEU A 1 79 ? -7.354 -8.660 19.765 1.00 73.94 79 LEU A CA 1
ATOM 617 C C . LEU A 1 79 ? -7.088 -10.154 19.580 1.00 73.94 79 LEU A C 1
ATOM 619 O O . LEU A 1 79 ? -6.180 -10.663 20.277 1.00 73.94 79 LEU A O 1
#

Radius of gyration: 21.57 Å; Cα contacts (8 Å, |Δi|>4): 27; chains: 1; bounding box: 59×28×47 Å